Protein AF-A0A2V7XDF4-F1 (afdb_monomer)

Nearest PDB structures (foldseek):
  6p1b-assembly2_B  TM=3.418E-01  e=4.688E-01  Escherichia phage 21
  6pxl-assembly2_H  TM=3.766E-01  e=9.849E-01  Escherichia coli
  6jny-assembly1_A  TM=2.935E-01  e=1.054E+00  Enterobacteria phage SfI

Solvent-accessible surface area (backbone atoms only — not comparable to full-atom values): 4293 Å² total; per-residue (Å²): 141,82,88,79,86,76,73,83,80,76,74,73,74,78,77,82,73,55,68,69,58,52,40,55,54,28,48,75,67,74,36,62,48,77,46,84,46,99,92,45,76,46,76,42,50,45,69,57,41,53,52,52,56,52,50,51,53,52,51,54,53,63,71,70,54,131

Sequence (66 aa):
MSEANGSPGQKAGRQSVSLRALFKLHVAANKPLELDFPSGKVVMSVAEMITALKDDEAAERSRNQP

pLDDT: mean 80.49, std 18.1, range [42.28, 97.44]

Mean predicted aligned error: 11.07 Å

Secondary structure (DSSP, 8-state):
------------------HHHHHHHHHHTT--EEEEETTEEEEE-HHHHHHHHHHHHHHHHHHT--

Radius of gyration: 19.62 Å; Cα contacts (8 Å, |Δi|>4): 39; chains: 1; bounding box: 52×51×30 Å

Structure (mmCIF, N/CA/C/O backbone):
data_AF-A0A2V7XDF4-F1
#
_entry.id   AF-A0A2V7XDF4-F1
#
loop_
_atom_site.group_PDB
_atom_site.id
_atom_site.type_symbol
_atom_site.label_atom_id
_atom_site.label_alt_id
_atom_site.label_comp_id
_atom_site.label_asym_id
_atom_site.label_entity_id
_atom_site.label_seq_id
_atom_site.pdbx_PDB_ins_code
_atom_site.Cartn_x
_atom_site.Cartn_y
_atom_site.Cartn_z
_atom_site.occupancy
_atom_site.B_iso_or_equiv
_atom_site.auth_seq_id
_atom_site.auth_comp_id
_atom_site.auth_asym_id
_atom_site.auth_atom_id
_atom_site.pdbx_PDB_model_num
ATOM 1 N N . MET A 1 1 ? 46.214 -32.439 -15.936 1.00 42.28 1 MET A N 1
ATOM 2 C CA . MET A 1 1 ? 45.134 -31.607 -16.502 1.00 42.28 1 MET A CA 1
ATOM 3 C C . MET A 1 1 ? 43.887 -31.968 -15.720 1.00 42.28 1 MET A C 1
ATOM 5 O O . MET A 1 1 ? 43.437 -33.093 -15.862 1.00 42.28 1 MET A O 1
ATOM 9 N N . SER A 1 2 ? 43.433 -31.104 -14.813 1.00 52.56 2 SER A N 1
ATOM 10 C CA . SER A 1 2 ? 42.240 -31.360 -13.998 1.00 52.56 2 SER A CA 1
ATOM 11 C C . SER A 1 2 ? 41.200 -30.306 -14.334 1.00 52.56 2 SER A C 1
ATOM 13 O O . SER A 1 2 ? 41.433 -29.115 -14.137 1.00 52.56 2 SER A O 1
ATOM 15 N N . GLU A 1 3 ? 40.085 -30.765 -14.885 1.00 54.09 3 GLU A N 1
ATOM 16 C CA . GLU A 1 3 ? 38.880 -29.987 -15.125 1.00 54.09 3 GLU A CA 1
ATOM 17 C C . GLU A 1 3 ? 38.233 -29.650 -13.774 1.00 54.09 3 GLU A C 1
ATOM 19 O O . GLU A 1 3 ? 37.911 -30.542 -12.990 1.00 54.09 3 GLU A O 1
ATOM 24 N N . ALA A 1 4 ? 38.047 -28.360 -13.492 1.00 52.53 4 ALA A N 1
ATOM 25 C CA . ALA A 1 4 ? 37.192 -27.896 -12.407 1.00 52.53 4 ALA A CA 1
ATOM 26 C C . ALA A 1 4 ? 35.890 -27.383 -13.023 1.00 52.53 4 ALA A C 1
ATOM 28 O O . ALA A 1 4 ? 35.808 -26.280 -13.562 1.00 52.53 4 ALA A O 1
ATOM 29 N N . ASN A 1 5 ? 34.891 -28.255 -12.952 1.00 52.84 5 ASN A N 1
ATOM 30 C CA . ASN A 1 5 ? 33.490 -28.023 -13.245 1.00 52.84 5 ASN A CA 1
ATOM 31 C C . ASN A 1 5 ? 32.950 -26.935 -12.294 1.00 52.84 5 ASN A C 1
ATOM 33 O O . ASN A 1 5 ? 32.650 -27.199 -11.129 1.00 52.84 5 ASN A O 1
ATOM 37 N N . GLY A 1 6 ? 32.918 -25.690 -12.772 1.00 52.25 6 GLY A N 1
ATOM 38 C CA . GLY A 1 6 ? 32.340 -24.547 -12.073 1.00 52.25 6 GLY A CA 1
ATOM 39 C C . GLY A 1 6 ? 30.830 -24.503 -12.288 1.00 52.25 6 GLY A C 1
ATOM 40 O O . GLY A 1 6 ? 30.365 -24.269 -13.399 1.00 52.25 6 GLY A O 1
ATOM 41 N N . SER A 1 7 ? 30.096 -24.745 -11.206 1.00 54.56 7 SER A N 1
ATOM 42 C CA . SER A 1 7 ? 28.640 -24.767 -11.059 1.00 54.56 7 SER A CA 1
ATOM 43 C C . SER A 1 7 ? 27.883 -23.687 -11.853 1.00 54.56 7 SER A C 1
ATOM 45 O O . SER A 1 7 ? 28.358 -22.554 -11.966 1.00 54.56 7 SER A O 1
ATOM 47 N N . PRO A 1 8 ? 26.661 -23.983 -12.346 1.00 49.38 8 PRO A N 1
ATOM 48 C CA . PRO A 1 8 ? 25.870 -23.028 -13.106 1.00 49.38 8 PRO A CA 1
ATOM 49 C C . PRO A 1 8 ? 25.535 -21.845 -12.204 1.00 49.38 8 PRO A C 1
ATOM 51 O O . PRO A 1 8 ? 24.851 -21.990 -11.190 1.00 49.38 8 PRO A O 1
ATOM 54 N N . GLY A 1 9 ? 26.017 -20.663 -12.581 1.00 49.97 9 GLY A N 1
ATOM 55 C CA . GLY A 1 9 ? 25.594 -19.408 -11.989 1.00 49.97 9 GLY A CA 1
ATOM 56 C C . GLY A 1 9 ? 24.092 -19.238 -12.180 1.00 49.97 9 GLY A C 1
ATOM 57 O O . GLY A 1 9 ? 23.650 -18.660 -13.172 1.00 49.97 9 GLY A O 1
ATOM 58 N N . GLN A 1 10 ? 23.301 -19.708 -11.214 1.00 49.59 10 GLN A N 1
ATOM 59 C CA . GLN A 1 10 ? 21.957 -19.205 -10.993 1.00 49.59 10 GLN A CA 1
ATOM 60 C C . GLN A 1 10 ? 22.114 -17.749 -10.560 1.00 49.59 10 GLN A C 1
ATOM 62 O O . GLN A 1 10 ? 22.140 -17.409 -9.379 1.00 49.59 10 GLN A O 1
ATOM 67 N N . LYS A 1 11 ? 22.232 -16.864 -11.552 1.00 47.72 11 LYS A N 1
ATOM 68 C CA . LYS A 1 11 ? 21.750 -15.497 -11.430 1.00 47.72 11 LYS A CA 1
ATOM 69 C C . LYS A 1 11 ? 20.267 -15.636 -11.109 1.00 47.72 11 LYS A C 1
ATOM 71 O O . LYS A 1 11 ? 19.447 -15.719 -12.018 1.00 47.72 11 LYS A O 1
ATOM 76 N N . ALA A 1 12 ? 19.937 -15.730 -9.823 1.00 52.78 12 ALA A N 1
ATOM 77 C CA . ALA A 1 12 ? 18.606 -15.440 -9.333 1.00 52.78 12 ALA A CA 1
ATOM 78 C C . ALA A 1 12 ? 18.308 -14.027 -9.832 1.00 52.78 12 ALA A C 1
ATOM 80 O O . ALA A 1 12 ? 18.802 -13.042 -9.280 1.00 52.78 12 ALA A O 1
ATOM 81 N N . GLY A 1 13 ? 17.634 -13.941 -10.979 1.00 46.16 13 GLY A N 1
ATOM 82 C CA . GLY A 1 13 ? 17.178 -12.687 -11.535 1.00 46.16 13 GLY A CA 1
ATOM 83 C C . GLY A 1 13 ? 16.308 -12.079 -10.460 1.00 46.16 13 GLY A C 1
ATOM 84 O O . GLY A 1 13 ? 15.214 -12.576 -10.212 1.00 46.16 13 GLY A O 1
ATOM 85 N N . ARG A 1 14 ? 16.842 -11.081 -9.750 1.00 56.94 14 ARG A N 1
ATOM 86 C CA . ARG A 1 14 ? 16.102 -10.277 -8.785 1.00 56.94 14 ARG A CA 1
ATOM 87 C C . ARG A 1 14 ? 14.953 -9.652 -9.562 1.00 56.94 14 ARG A C 1
ATOM 89 O O . ARG A 1 14 ? 15.129 -8.618 -10.197 1.00 56.94 14 ARG A O 1
ATOM 96 N N . GLN A 1 15 ? 13.813 -10.332 -9.586 1.00 63.84 15 GLN A N 1
ATOM 97 C CA . GL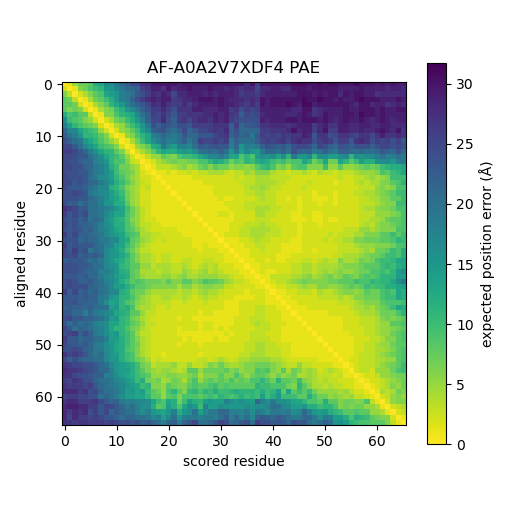N A 1 15 ? 12.592 -9.797 -10.151 1.00 63.84 15 GLN A CA 1
ATOM 98 C C . GLN A 1 15 ? 12.195 -8.637 -9.246 1.00 63.84 15 GLN A C 1
ATOM 100 O O . GLN A 1 15 ? 11.777 -8.833 -8.106 1.00 63.84 15 GLN A O 1
ATOM 105 N N . SER A 1 16 ? 12.422 -7.416 -9.722 1.00 74.12 16 SER A N 1
ATOM 106 C CA . SER A 1 16 ? 11.927 -6.222 -9.062 1.00 74.12 16 SER A CA 1
ATOM 107 C C . SER A 1 16 ? 10.423 -6.150 -9.300 1.00 74.12 16 SER A C 1
ATOM 109 O O . SER A 1 16 ? 9.954 -5.978 -10.422 1.00 74.12 16 SER A O 1
ATOM 111 N N . VAL A 1 17 ? 9.654 -6.307 -8.230 1.00 80.69 17 VAL A N 1
ATOM 112 C CA . VAL A 1 17 ? 8.219 -6.021 -8.223 1.00 80.69 17 VAL A CA 1
ATOM 113 C C . VAL A 1 17 ? 8.014 -4.600 -7.716 1.00 80.69 17 VAL A C 1
ATOM 115 O O . VAL A 1 17 ? 8.701 -4.158 -6.794 1.00 80.69 17 VAL A O 1
ATOM 118 N N . SER A 1 18 ? 7.090 -3.856 -8.322 1.00 89.75 18 SER A N 1
ATOM 119 C CA . SER A 1 18 ? 6.761 -2.522 -7.823 1.00 89.75 18 SER A CA 1
ATOM 120 C C . SER A 1 18 ? 5.987 -2.628 -6.507 1.00 89.75 18 SER A C 1
ATOM 122 O O . SER A 1 18 ? 5.134 -3.506 -6.344 1.00 89.75 18 SER A O 1
ATOM 124 N N . LEU A 1 19 ? 6.239 -1.700 -5.578 1.00 90.06 19 LEU A N 1
ATOM 125 C CA . LEU A 1 19 ? 5.476 -1.605 -4.325 1.00 90.06 19 LEU A CA 1
ATOM 126 C C . LEU A 1 19 ? 3.973 -1.483 -4.598 1.00 90.06 19 LEU A C 1
ATOM 128 O O . LEU A 1 19 ? 3.164 -2.127 -3.939 1.00 90.06 19 LEU A O 1
ATOM 132 N N . ARG A 1 20 ? 3.602 -0.754 -5.654 1.00 91.81 20 ARG A N 1
ATOM 133 C CA . ARG A 1 20 ? 2.218 -0.641 -6.112 1.00 91.81 20 ARG A CA 1
ATOM 134 C C . ARG A 1 20 ? 1.591 -1.993 -6.472 1.00 91.81 20 ARG A C 1
ATOM 136 O O . ARG A 1 20 ? 0.441 -2.244 -6.115 1.00 91.81 20 ARG A O 1
ATOM 143 N N . ALA A 1 21 ? 2.313 -2.862 -7.184 1.00 92.62 21 ALA A N 1
ATOM 144 C CA . ALA A 1 21 ? 1.819 -4.197 -7.521 1.00 92.62 21 ALA A CA 1
ATOM 145 C C . ALA A 1 21 ? 1.661 -5.067 -6.265 1.00 92.62 21 ALA A C 1
ATOM 147 O O . ALA A 1 21 ? 0.649 -5.752 -6.119 1.00 92.62 21 ALA A O 1
ATOM 148 N N . LEU A 1 22 ? 2.613 -4.974 -5.330 1.00 93.00 22 LEU A N 1
ATOM 149 C CA . LEU A 1 22 ? 2.525 -5.656 -4.040 1.00 93.00 22 LEU A CA 1
ATOM 150 C C . LEU A 1 22 ? 1.308 -5.195 -3.235 1.00 93.00 22 LEU A C 1
ATOM 152 O O . LEU A 1 22 ? 0.562 -6.041 -2.744 1.00 93.00 22 LEU A O 1
ATOM 156 N N . PHE A 1 23 ? 1.057 -3.887 -3.155 1.00 94.81 23 PHE A N 1
ATOM 157 C CA . PHE A 1 23 ? -0.099 -3.341 -2.442 1.00 94.81 23 PHE A CA 1
ATOM 158 C C . PHE A 1 23 ? -1.406 -3.858 -3.045 1.00 94.81 23 PHE A C 1
ATOM 160 O O . PHE A 1 23 ? -2.257 -4.361 -2.318 1.00 94.81 23 PHE A O 1
ATOM 167 N N . LYS A 1 24 ? -1.548 -3.819 -4.380 1.00 94.06 24 LYS A N 1
ATOM 168 C CA . LYS A 1 24 ? -2.739 -4.348 -5.070 1.00 94.06 24 LYS A CA 1
ATOM 169 C C . LYS A 1 24 ? -2.977 -5.829 -4.752 1.00 94.06 24 LYS A C 1
ATOM 171 O O . LYS A 1 24 ? -4.111 -6.206 -4.466 1.00 94.06 24 LYS A O 1
ATOM 176 N N . LEU A 1 25 ? -1.923 -6.650 -4.760 1.00 95.75 25 LEU A N 1
ATOM 177 C CA . LEU A 1 25 ? -2.008 -8.081 -4.450 1.00 95.75 25 LEU A CA 1
ATOM 178 C C . LEU A 1 25 ? -2.492 -8.328 -3.009 1.00 95.75 25 LEU A C 1
ATOM 180 O O . LEU A 1 25 ? -3.395 -9.132 -2.788 1.00 95.75 25 LEU A O 1
ATOM 184 N N . HIS A 1 26 ? -1.916 -7.624 -2.032 1.00 96.69 26 HIS A N 1
ATOM 185 C CA . HIS A 1 26 ? -2.215 -7.832 -0.611 1.00 96.69 26 HIS A CA 1
ATOM 186 C C . HIS A 1 26 ? -3.583 -7.268 -0.209 1.00 96.69 26 HIS A C 1
ATOM 188 O O . HIS A 1 26 ? -4.307 -7.907 0.553 1.00 96.69 26 HIS A O 1
ATOM 194 N N . VAL A 1 27 ? -3.986 -6.131 -0.787 1.00 95.94 27 VAL A N 1
ATOM 195 C CA . VAL A 1 27 ? -5.342 -5.583 -0.630 1.00 95.94 27 VAL A CA 1
ATOM 196 C C . VAL A 1 27 ? -6.382 -6.555 -1.189 1.00 95.94 27 VAL A C 1
ATOM 198 O O . VAL A 1 27 ? -7.366 -6.835 -0.509 1.00 95.94 27 VAL A O 1
ATOM 201 N N . ALA A 1 28 ? -6.153 -7.130 -2.377 1.00 96.50 28 ALA A N 1
ATOM 202 C CA . ALA A 1 28 ? -7.057 -8.130 -2.955 1.00 96.50 28 ALA A CA 1
ATOM 203 C C . ALA A 1 28 ? -7.158 -9.401 -2.092 1.00 96.50 28 ALA A C 1
ATOM 205 O O . ALA A 1 28 ? -8.220 -10.012 -2.008 1.00 96.50 28 AL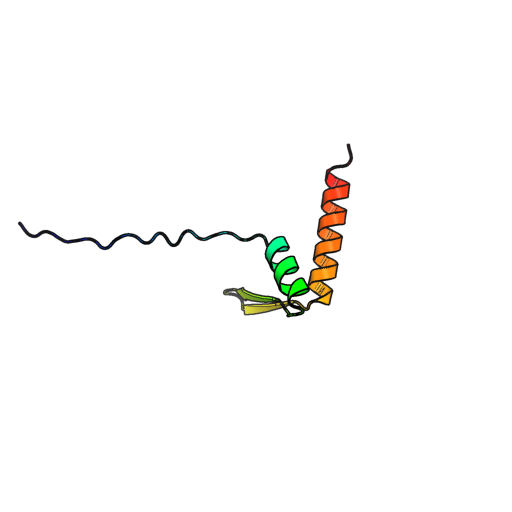A A O 1
ATOM 206 N N . ALA A 1 29 ? -6.069 -9.774 -1.417 1.00 96.88 29 ALA A N 1
ATOM 207 C CA . ALA A 1 29 ? -6.042 -10.886 -0.472 1.00 96.88 29 ALA A CA 1
ATOM 208 C C . ALA A 1 29 ? -6.588 -10.533 0.927 1.00 96.88 29 ALA A C 1
ATOM 210 O O . ALA A 1 29 ? -6.661 -11.422 1.774 1.00 96.88 29 ALA A O 1
ATOM 211 N N . ASN A 1 30 ? -6.943 -9.265 1.183 1.00 96.31 30 ASN A N 1
ATOM 212 C CA . ASN A 1 30 ? -7.309 -8.722 2.494 1.00 96.31 30 ASN A CA 1
ATOM 213 C C . ASN A 1 30 ? -6.293 -9.076 3.601 1.00 96.31 30 ASN A C 1
ATOM 215 O O . ASN A 1 30 ? -6.658 -9.498 4.700 1.00 96.31 30 ASN A O 1
ATOM 219 N N . LYS A 1 31 ? -4.999 -8.944 3.290 1.00 97.31 31 LYS A N 1
ATOM 220 C CA . LYS A 1 31 ? -3.889 -9.239 4.207 1.00 97.31 31 LYS A CA 1
ATOM 221 C C . LYS A 1 31 ? -2.970 -8.029 4.358 1.00 97.31 31 LYS A C 1
ATOM 223 O O . LYS A 1 31 ? -2.812 -7.287 3.390 1.00 97.31 31 LYS A O 1
ATOM 228 N N . PRO A 1 32 ? -2.350 -7.824 5.535 1.00 96.62 32 PRO A N 1
ATOM 229 C CA . PRO A 1 32 ? -1.304 -6.820 5.686 1.00 96.62 32 PRO A CA 1
ATOM 230 C C . PRO A 1 32 ? -0.086 -7.177 4.824 1.00 96.62 32 PRO A C 1
ATOM 232 O O . PRO A 1 32 ? 0.146 -8.348 4.515 1.00 96.62 32 PRO A O 1
ATOM 235 N N . LEU A 1 33 ? 0.687 -6.162 4.444 1.00 95.50 33 LEU A N 1
ATOM 236 C CA . LEU A 1 33 ? 1.984 -6.351 3.807 1.00 95.50 33 LEU A CA 1
ATOM 237 C C . LEU A 1 33 ? 3.078 -6.299 4.868 1.00 95.50 33 LEU A C 1
ATOM 239 O O . LEU A 1 33 ? 3.137 -5.364 5.664 1.00 95.50 33 LEU A O 1
ATOM 243 N N . GLU A 1 34 ? 3.974 -7.273 4.826 1.00 95.19 34 GLU A N 1
ATOM 244 C CA . GLU A 1 34 ? 5.138 -7.347 5.698 1.00 95.19 34 GLU A CA 1
ATOM 245 C C . GLU A 1 34 ? 6.403 -7.254 4.842 1.00 95.19 34 GLU A C 1
ATOM 247 O O . GLU A 1 34 ? 6.555 -7.994 3.869 1.00 95.19 34 GLU A O 1
ATOM 252 N N . LEU A 1 35 ? 7.291 -6.321 5.181 1.00 90.94 35 LEU A N 1
ATOM 253 C CA . LEU A 1 35 ? 8.563 -6.105 4.498 1.00 90.94 35 LEU A CA 1
ATOM 254 C C . LEU A 1 35 ? 9.703 -6.191 5.511 1.00 90.94 35 LEU A C 1
ATOM 256 O O . LEU A 1 35 ? 9.762 -5.409 6.461 1.00 90.94 35 LEU A O 1
ATOM 260 N N . ASP A 1 36 ? 10.622 -7.123 5.288 1.00 91.75 36 ASP A N 1
ATOM 261 C CA . ASP A 1 36 ? 11.820 -7.277 6.105 1.00 91.75 36 ASP A CA 1
ATOM 262 C C . ASP A 1 36 ? 12.974 -6.465 5.505 1.00 91.75 36 ASP A C 1
ATOM 264 O O . ASP A 1 36 ? 13.456 -6.747 4.404 1.00 91.75 36 ASP A O 1
ATOM 268 N N . PHE A 1 37 ? 13.433 -5.451 6.238 1.00 88.62 37 PHE A N 1
ATOM 269 C CA . PHE A 1 37 ? 14.619 -4.670 5.898 1.00 88.62 37 PHE A CA 1
AT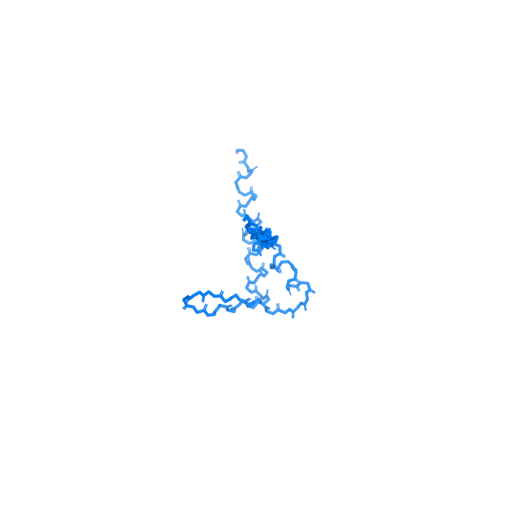OM 270 C C . PHE A 1 37 ? 15.763 -4.985 6.872 1.00 88.62 37 PHE A C 1
ATOM 272 O O . PHE A 1 37 ? 15.512 -5.380 8.012 1.00 88.62 37 PHE A O 1
ATOM 279 N N . PRO A 1 38 ? 17.033 -4.744 6.493 1.00 92.06 38 PRO A N 1
ATOM 280 C CA . PRO A 1 38 ? 18.163 -4.885 7.416 1.00 92.06 38 PRO A CA 1
ATOM 281 C C . PRO A 1 38 ? 18.034 -4.027 8.685 1.00 92.06 38 PRO A C 1
ATOM 283 O O . PRO A 1 38 ? 18.567 -4.386 9.728 1.00 92.06 38 PRO A O 1
ATOM 286 N N . SER A 1 39 ? 17.321 -2.900 8.596 1.00 93.31 39 SER A N 1
ATOM 287 C CA . SER A 1 39 ? 17.033 -1.996 9.715 1.00 93.31 39 SER A CA 1
ATOM 288 C C . SER A 1 39 ? 15.856 -2.441 10.588 1.00 93.31 39 SER A C 1
ATOM 290 O O . SER A 1 39 ? 15.607 -1.823 11.619 1.00 93.31 39 SER A O 1
ATOM 292 N N . GLY A 1 40 ? 15.113 -3.471 10.179 1.00 94.12 40 GLY A N 1
ATOM 293 C CA . GLY A 1 40 ? 13.944 -3.973 10.888 1.00 94.12 40 GLY A CA 1
ATOM 294 C C . GLY A 1 40 ? 12.771 -4.301 9.968 1.00 94.12 40 GLY A C 1
ATOM 295 O O . GLY A 1 40 ? 12.790 -4.052 8.762 1.00 94.12 40 GLY A O 1
ATOM 296 N N . LYS A 1 41 ? 11.728 -4.868 10.570 1.00 94.81 41 LYS A N 1
ATOM 297 C CA . LYS A 1 41 ? 10.495 -5.246 9.883 1.00 94.81 41 LYS A CA 1
ATOM 298 C C . LYS A 1 41 ? 9.516 -4.078 9.846 1.00 94.81 41 LYS A C 1
ATOM 300 O O . LYS A 1 41 ? 9.290 -3.421 10.861 1.00 94.81 41 LYS A O 1
ATOM 305 N N . VAL A 1 42 ? 8.901 -3.863 8.690 1.00 94.00 42 VAL A N 1
ATOM 306 C CA . VAL A 1 42 ? 7.811 -2.905 8.492 1.00 94.00 42 VAL A CA 1
ATOM 307 C C . VAL A 1 42 ? 6.543 -3.683 8.173 1.00 94.00 42 VAL A C 1
ATOM 309 O O . VAL A 1 42 ? 6.551 -4.572 7.322 1.00 94.00 42 VAL A O 1
ATOM 312 N N . VAL A 1 43 ? 5.450 -3.347 8.853 1.00 94.94 43 VAL A N 1
ATOM 313 C CA . VAL A 1 43 ? 4.128 -3.925 8.601 1.00 94.94 43 VAL A CA 1
ATOM 314 C C . VAL A 1 43 ? 3.189 -2.801 8.194 1.00 94.94 43 VAL A C 1
ATOM 316 O O . VAL A 1 43 ? 3.073 -1.812 8.910 1.00 94.94 43 VAL A O 1
ATOM 319 N N . MET A 1 44 ? 2.527 -2.962 7.051 1.00 96.12 44 MET A N 1
ATOM 320 C CA . MET A 1 44 ? 1.504 -2.048 6.551 1.00 96.12 44 MET A CA 1
ATOM 321 C C . MET A 1 44 ? 0.142 -2.729 6.554 1.00 96.12 44 MET A C 1
ATOM 323 O O . MET A 1 44 ? -0.032 -3.828 6.019 1.00 96.12 44 MET A O 1
ATOM 327 N N . SER A 1 45 ? -0.851 -2.046 7.112 1.00 97.44 45 SER A N 1
ATOM 328 C CA . SER A 1 45 ? -2.238 -2.494 7.080 1.00 97.44 45 SER A CA 1
ATOM 329 C C . SER A 1 45 ? -2.865 -2.344 5.689 1.00 97.44 45 SER A C 1
ATOM 331 O O . SER A 1 45 ? -2.415 -1.574 4.837 1.00 97.44 45 SER A O 1
ATOM 333 N N . VAL A 1 46 ? -3.971 -3.060 5.465 1.00 96.12 46 VAL A N 1
ATOM 334 C CA . VAL A 1 46 ? -4.765 -2.952 4.229 1.00 96.12 46 VAL A CA 1
ATOM 335 C C . VAL A 1 46 ? -5.279 -1.525 4.017 1.00 96.12 46 VAL A C 1
ATOM 337 O O . VAL A 1 46 ? -5.253 -1.025 2.894 1.00 96.12 46 VAL A O 1
ATOM 340 N N . ALA A 1 47 ? -5.696 -0.841 5.087 1.00 96.56 47 ALA A N 1
ATOM 341 C CA . ALA A 1 47 ? -6.168 0.538 5.012 1.00 96.56 47 ALA A CA 1
ATOM 342 C C . ALA A 1 47 ? -5.057 1.500 4.564 1.00 96.56 47 ALA A C 1
ATOM 344 O O . ALA A 1 47 ? -5.279 2.328 3.681 1.00 96.56 47 ALA A O 1
ATOM 345 N N . GLU A 1 48 ? -3.850 1.352 5.114 1.00 96.00 48 GLU A N 1
ATOM 346 C CA . GLU A 1 48 ? -2.688 2.152 4.714 1.00 96.00 48 GLU A CA 1
ATOM 347 C C . GLU A 1 48 ? -2.302 1.894 3.255 1.00 96.00 48 GLU A C 1
ATOM 349 O O . GLU A 1 48 ? -2.051 2.843 2.515 1.00 96.00 48 GLU A O 1
ATOM 354 N N . MET A 1 49 ? -2.337 0.636 2.803 1.00 95.62 49 MET A N 1
ATOM 355 C CA . MET A 1 49 ? -2.080 0.297 1.398 1.00 95.62 49 MET A CA 1
ATOM 356 C C . MET A 1 49 ? -3.107 0.921 0.448 1.00 95.62 49 MET A C 1
ATOM 358 O O . MET A 1 49 ? -2.730 1.439 -0.600 1.00 95.62 49 MET A O 1
ATOM 362 N N . ILE A 1 50 ? -4.397 0.908 0.801 1.00 94.19 50 ILE A N 1
ATOM 363 C CA . ILE A 1 50 ? -5.448 1.550 -0.005 1.00 94.19 50 ILE A CA 1
ATOM 364 C C . ILE A 1 50 ? -5.210 3.058 -0.093 1.00 94.19 50 ILE A C 1
ATOM 366 O O . ILE A 1 50 ? -5.327 3.630 -1.177 1.00 94.19 50 ILE A O 1
ATOM 370 N N . TH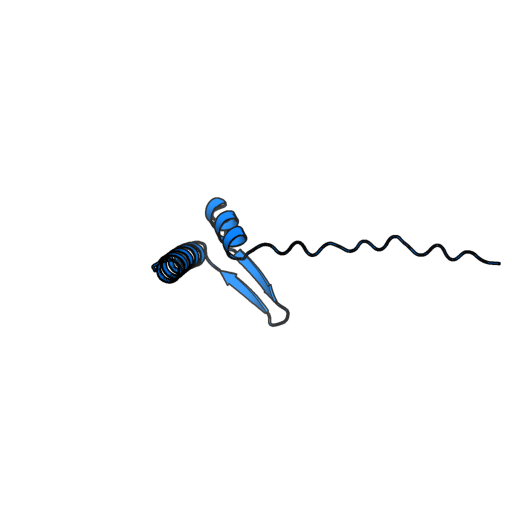R A 1 51 ? -4.880 3.702 1.027 1.00 95.50 51 THR A N 1
ATOM 371 C CA . THR A 1 51 ? -4.578 5.137 1.057 1.00 95.50 51 THR A CA 1
ATOM 372 C C . THR A 1 51 ? -3.366 5.455 0.185 1.00 95.50 51 THR A C 1
ATOM 374 O O . THR A 1 51 ? -3.461 6.329 -0.673 1.00 95.50 51 THR A O 1
ATOM 377 N N . ALA A 1 52 ? -2.280 4.689 0.310 1.00 92.44 52 ALA A N 1
ATOM 378 C CA . ALA A 1 52 ? -1.076 4.872 -0.496 1.00 92.44 52 ALA A CA 1
ATOM 379 C C . ALA A 1 52 ? -1.331 4.667 -2.001 1.00 92.44 52 ALA A C 1
ATOM 381 O O . ALA A 1 52 ? -0.825 5.423 -2.822 1.00 92.44 52 ALA A O 1
ATOM 382 N N . LEU A 1 53 ? -2.162 3.688 -2.383 1.00 92.62 53 LEU A N 1
ATOM 383 C CA . LEU A 1 53 ? -2.552 3.479 -3.783 1.00 92.62 53 LEU A CA 1
ATOM 384 C C . LEU A 1 53 ? -3.365 4.646 -4.357 1.00 92.62 53 LEU A C 1
ATOM 386 O O . LEU A 1 53 ? -3.242 4.941 -5.542 1.00 92.62 53 LEU A O 1
ATOM 390 N N . LYS A 1 54 ? -4.221 5.279 -3.549 1.00 91.75 54 LYS A N 1
ATOM 391 C CA . LYS A 1 54 ? -5.016 6.439 -3.979 1.00 91.75 54 LYS A CA 1
ATOM 392 C C . LYS A 1 54 ? -4.156 7.689 -4.132 1.00 91.75 54 LYS A C 1
ATOM 394 O O . LYS A 1 54 ? -4.376 8.444 -5.074 1.00 91.75 54 LYS A O 1
ATOM 399 N N . A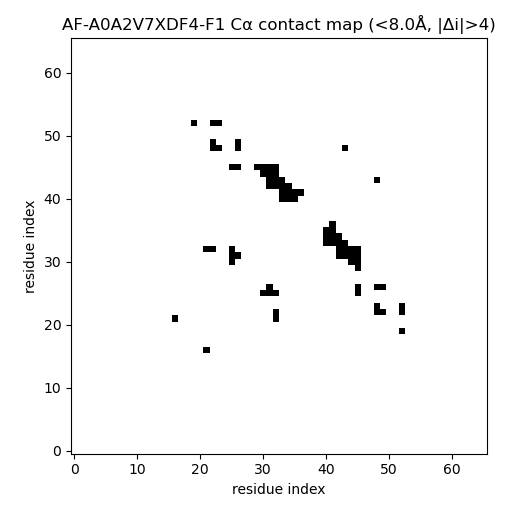SP A 1 55 ? -3.210 7.888 -3.220 1.00 89.12 55 ASP A N 1
ATOM 400 C CA . ASP A 1 55 ? -2.274 9.012 -3.257 1.00 89.12 55 ASP A CA 1
ATOM 401 C C . ASP A 1 55 ? -1.347 8.927 -4.478 1.00 89.12 55 ASP A C 1
ATOM 403 O O . ASP A 1 55 ? -1.249 9.886 -5.239 1.00 89.12 55 ASP A O 1
ATOM 407 N N . ASP A 1 56 ? -0.793 7.739 -4.756 1.00 85.44 56 ASP A N 1
ATOM 408 C CA . ASP A 1 56 ? 0.009 7.467 -5.959 1.00 85.44 56 ASP A CA 1
ATOM 409 C C . ASP A 1 56 ? -0.775 7.777 -7.248 1.00 85.44 56 ASP A C 1
ATOM 411 O O . ASP A 1 56 ? -0.283 8.468 -8.134 1.00 85.44 56 ASP A O 1
ATOM 415 N N . GLU A 1 57 ? -2.046 7.366 -7.329 1.00 84.00 57 GLU A N 1
ATOM 416 C CA . GLU A 1 57 ? -2.911 7.695 -8.472 1.00 84.00 57 GLU A CA 1
ATOM 417 C C . GLU A 1 57 ? -3.204 9.198 -8.598 1.00 84.00 57 GLU A C 1
ATOM 419 O O . GLU A 1 57 ? -3.325 9.715 -9.712 1.00 84.00 57 GLU A O 1
ATOM 424 N N . ALA A 1 58 ? -3.341 9.915 -7.480 1.00 81.19 58 ALA A N 1
ATOM 425 C CA . ALA A 1 58 ? -3.553 11.360 -7.480 1.00 81.19 58 ALA A CA 1
ATOM 426 C C . ALA A 1 58 ? -2.284 12.116 -7.912 1.00 81.19 58 ALA A C 1
ATOM 428 O O . ALA A 1 58 ? -2.368 13.077 -8.686 1.00 81.19 58 ALA A O 1
A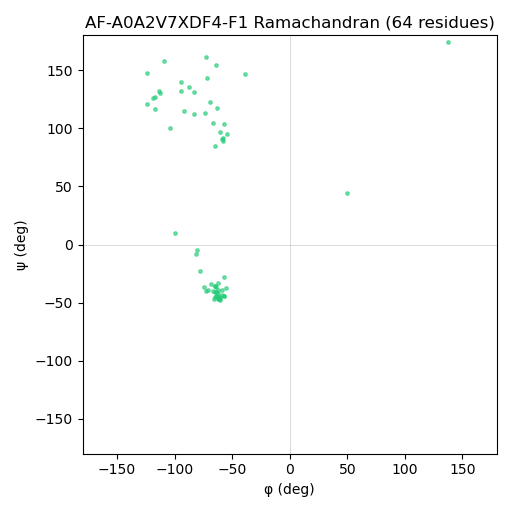TOM 429 N N . ALA A 1 59 ? -1.115 11.649 -7.473 1.00 78.00 59 ALA A N 1
ATOM 430 C CA . ALA A 1 59 ? 0.182 12.181 -7.864 1.00 78.00 59 ALA A CA 1
ATOM 431 C C . ALA A 1 59 ? 0.457 11.947 -9.358 1.00 78.00 59 ALA A C 1
ATOM 433 O O . ALA A 1 59 ? 0.794 12.890 -10.074 1.00 78.00 59 ALA A O 1
ATOM 434 N N . GLU A 1 60 ? 0.224 10.732 -9.862 1.00 78.06 60 GLU A N 1
ATOM 435 C CA . GLU A 1 60 ? 0.392 10.396 -11.282 1.00 78.06 60 GLU A CA 1
ATOM 436 C C . GLU A 1 60 ? -0.580 11.171 -12.185 1.00 78.06 60 GLU A C 1
ATOM 438 O O . GLU A 1 60 ? -0.204 11.614 -13.273 1.00 78.06 60 GLU A O 1
ATOM 443 N N . ARG A 1 61 ? -1.821 11.407 -11.736 1.00 73.12 61 ARG A N 1
ATOM 444 C CA . ARG A 1 61 ? -2.763 12.287 -12.451 1.00 73.12 61 ARG A CA 1
ATOM 445 C C . ARG A 1 61 ? -2.290 13.733 -12.493 1.00 73.12 61 ARG A C 1
ATOM 447 O O . ARG A 1 61 ? -2.422 14.366 -13.533 1.00 73.12 61 ARG A O 1
ATOM 454 N N . SER A 1 62 ? -1.739 14.238 -11.393 1.00 72.94 62 SER A N 1
ATOM 455 C CA . SER A 1 62 ? -1.226 15.611 -11.316 1.00 72.94 62 SER A CA 1
ATOM 456 C C . SER A 1 62 ? 0.013 15.805 -12.192 1.00 72.94 62 SER A C 1
ATOM 458 O O . SER A 1 62 ? 0.193 16.863 -12.781 1.00 72.94 62 SER A O 1
ATOM 460 N N . ARG A 1 63 ? 0.854 14.773 -12.319 1.00 73.75 63 ARG A N 1
ATOM 461 C CA . ARG A 1 63 ? 2.083 14.808 -13.125 1.00 73.75 63 ARG A CA 1
ATOM 462 C C . ARG A 1 63 ? 1.840 14.671 -14.631 1.00 73.75 63 ARG A C 1
ATOM 464 O O . ARG A 1 63 ? 2.679 15.097 -15.414 1.00 73.75 63 ARG A O 1
ATOM 471 N N . ASN A 1 64 ? 0.708 14.081 -15.019 1.00 61.97 64 ASN A N 1
ATOM 472 C CA . ASN A 1 64 ? 0.288 13.896 -16.411 1.00 61.97 64 ASN A CA 1
ATOM 4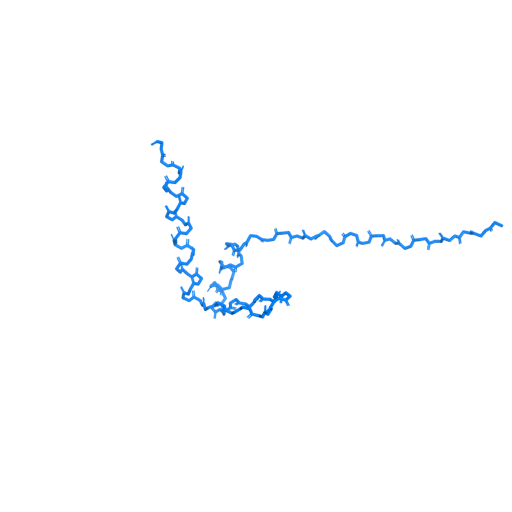73 C C . ASN A 1 64 ? -0.736 14.946 -16.888 1.00 61.97 64 ASN A C 1
ATOM 475 O O . ASN A 1 64 ? -1.313 14.779 -17.965 1.00 61.97 64 ASN A O 1
ATO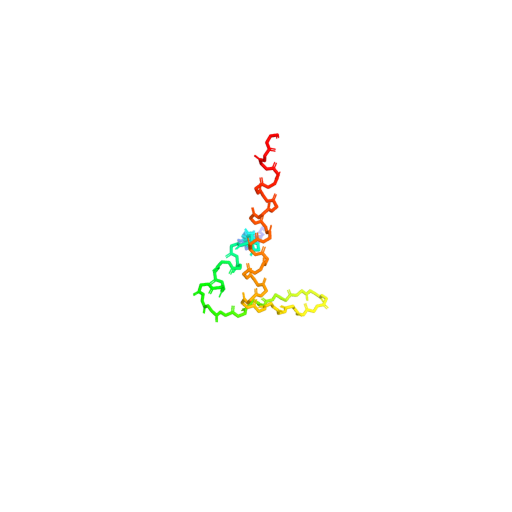M 479 N N . GLN A 1 65 ? -0.988 16.007 -16.114 1.00 53.78 65 GLN A N 1
ATOM 480 C CA . GLN A 1 65 ? -1.685 17.186 -16.631 1.00 53.78 65 GLN A CA 1
ATOM 481 C C . GLN A 1 65 ? -0.675 18.104 -17.349 1.00 53.78 65 GLN A C 1
ATOM 483 O O . GLN A 1 65 ? 0.402 18.330 -16.796 1.00 53.78 65 GLN A O 1
ATOM 488 N N . PRO A 1 66 ? -0.977 18.559 -18.582 1.00 60.94 66 PRO A 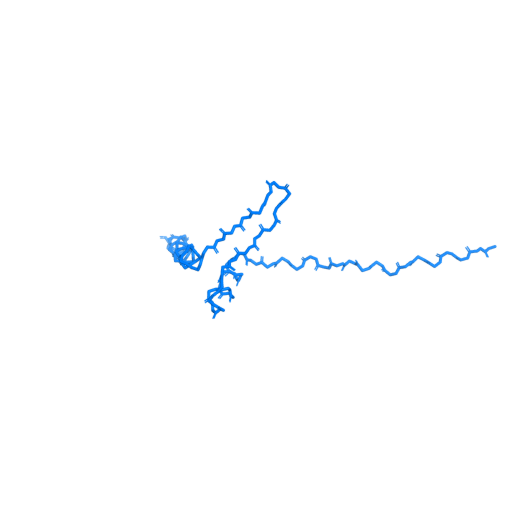N 1
ATOM 489 C CA . PRO A 1 66 ? -0.106 19.443 -19.359 1.00 60.94 66 PRO A CA 1
ATOM 490 C C . PRO A 1 66 ? 0.082 20.822 -18.718 1.00 60.94 66 PRO A C 1
ATOM 492 O O . PRO A 1 66 ? -0.836 21.275 -17.996 1.00 60.94 66 PRO A O 1
#

Foldseek 3Di:
DDDDDDDDPPPVPPPDDDPLVVLVVQLVVQHWDWDQDPVGIDIGHNVRSVVVNVVVVVVVVVVPDD